Protein AF-A0A7D9EC10-F1 (afdb_monomer)

Structure (mmCIF, N/CA/C/O backbone):
data_AF-A0A7D9EC10-F1
#
_entry.id   AF-A0A7D9EC10-F1
#
loop_
_atom_site.group_PDB
_atom_site.id
_atom_site.type_symbol
_atom_site.label_atom_id
_atom_site.label_alt_id
_atom_site.label_comp_id
_atom_site.label_asym_id
_atom_site.label_entity_id
_atom_site.label_seq_id
_atom_site.pdbx_PDB_ins_code
_atom_site.Cartn_x
_atom_site.Cartn_y
_atom_site.Cartn_z
_atom_site.occupancy
_atom_site.B_iso_or_equiv
_atom_site.auth_seq_id
_atom_site.auth_comp_id
_atom_site.auth_asym_id
_atom_site.auth_atom_id
_atom_site.pdbx_PDB_model_num
ATOM 1 N N . MET A 1 1 ? -7.530 33.912 -16.020 1.00 33.84 1 MET A N 1
ATOM 2 C CA . MET A 1 1 ? -8.571 32.900 -15.739 1.00 33.84 1 MET A CA 1
ATOM 3 C C . MET A 1 1 ? -8.129 31.607 -16.414 1.00 33.84 1 MET A C 1
ATOM 5 O O . MET A 1 1 ? -8.292 31.477 -17.617 1.00 33.84 1 MET A O 1
ATOM 9 N N . PHE A 1 2 ? -7.434 30.719 -15.699 1.00 30.58 2 PHE A N 1
ATOM 10 C CA . PHE A 1 2 ? -6.969 29.455 -16.279 1.00 30.58 2 PHE A CA 1
ATOM 11 C C . PHE A 1 2 ? -8.081 28.419 -16.146 1.00 30.58 2 PHE A C 1
ATOM 13 O O . PHE A 1 2 ? -8.527 28.121 -15.039 1.00 30.58 2 PHE A O 1
ATOM 20 N N . ALA A 1 3 ? -8.560 27.911 -17.279 1.00 33.03 3 ALA A N 1
ATOM 21 C CA . ALA A 1 3 ? -9.494 26.800 -17.309 1.00 33.03 3 ALA A CA 1
ATOM 22 C C . ALA A 1 3 ? -8.835 25.584 -16.640 1.00 33.03 3 ALA A C 1
ATOM 24 O O . ALA A 1 3 ? -7.791 25.116 -17.100 1.00 33.03 3 ALA A O 1
ATOM 25 N N . LYS A 1 4 ? -9.441 25.065 -15.564 1.00 34.06 4 LYS A N 1
ATOM 26 C CA . LYS A 1 4 ? -9.141 23.718 -15.065 1.00 34.06 4 LYS A CA 1
ATOM 27 C C . LYS A 1 4 ? -9.478 22.748 -16.196 1.00 34.06 4 LYS A C 1
ATOM 29 O O . LYS A 1 4 ? -10.640 22.407 -16.398 1.00 34.06 4 LYS A O 1
ATOM 34 N N . ARG A 1 5 ? -8.474 22.330 -16.972 1.00 36.09 5 ARG A N 1
ATOM 35 C CA . ARG A 1 5 ? -8.606 21.120 -17.782 1.00 36.09 5 ARG A CA 1
ATOM 36 C C . ARG A 1 5 ? -8.861 19.990 -16.793 1.00 36.09 5 ARG A C 1
ATOM 38 O O . ARG A 1 5 ? -8.085 19.816 -15.859 1.00 36.09 5 ARG A O 1
ATOM 45 N N . ASN A 1 6 ? -9.948 19.253 -16.996 1.00 39.59 6 ASN A N 1
ATOM 46 C CA . ASN A 1 6 ? -10.184 17.950 -16.380 1.00 39.59 6 ASN A CA 1
ATOM 47 C C . ASN A 1 6 ? -9.118 16.965 -16.892 1.00 39.59 6 ASN A C 1
ATOM 49 O O . ASN A 1 6 ? -9.408 16.077 -17.689 1.00 39.59 6 ASN A O 1
ATOM 53 N N . SER A 1 7 ? -7.857 17.179 -16.522 1.00 45.06 7 SER A N 1
ATOM 54 C CA . SER A 1 7 ? -6.772 16.258 -16.812 1.00 45.06 7 SER A CA 1
ATOM 55 C C . SER A 1 7 ? -6.914 15.077 -15.867 1.00 45.06 7 SER A C 1
ATOM 57 O O . SER A 1 7 ? -6.836 15.237 -14.649 1.00 45.06 7 SER A O 1
ATOM 59 N N . ILE A 1 8 ? -7.136 13.902 -16.450 1.00 48.47 8 ILE A N 1
ATOM 60 C CA . ILE A 1 8 ? -6.929 12.608 -15.800 1.00 48.47 8 ILE A CA 1
ATOM 61 C C . ILE A 1 8 ? -5.569 12.684 -15.079 1.00 48.47 8 ILE A C 1
ATOM 63 O O . ILE A 1 8 ? -4.613 13.149 -15.706 1.00 48.47 8 ILE A O 1
ATOM 67 N N . PRO A 1 9 ? -5.472 12.338 -13.779 1.00 55.75 9 PRO A N 1
ATOM 68 C CA . PRO A 1 9 ? -4.219 12.461 -13.046 1.00 55.75 9 PRO A CA 1
ATOM 69 C C . PRO A 1 9 ? -3.167 11.585 -13.722 1.00 55.75 9 PRO A C 1
ATOM 71 O O . PRO A 1 9 ? -3.279 10.363 -13.723 1.00 55.75 9 PRO A O 1
ATOM 74 N N . ASN A 1 10 ? -2.185 12.239 -14.338 1.00 69.00 10 ASN A N 1
ATOM 75 C CA . ASN A 1 10 ? -1.015 11.593 -14.904 1.00 69.00 10 ASN A CA 1
ATOM 76 C C . ASN A 1 10 ? 0.010 11.406 -13.788 1.00 69.00 10 ASN A C 1
ATOM 78 O O . ASN A 1 10 ? 0.161 12.259 -12.913 1.00 69.00 10 ASN A O 1
ATOM 82 N N . MET A 1 11 ? 0.716 10.289 -13.835 1.00 78.56 11 MET A N 1
ATOM 83 C CA . MET A 1 11 ? 1.806 9.987 -12.922 1.00 78.56 11 MET A CA 1
ATOM 84 C C . MET A 1 11 ? 3.119 10.280 -13.627 1.00 78.56 11 MET A C 1
ATOM 86 O O . MET A 1 11 ? 3.297 9.902 -14.785 1.00 78.56 11 MET A O 1
ATOM 90 N N . PHE A 1 12 ? 4.039 10.914 -12.912 1.00 83.94 12 PHE A N 1
ATOM 91 C CA . PHE A 1 12 ? 5.312 11.338 -13.467 1.00 83.94 12 PHE A CA 1
ATOM 92 C C . PHE A 1 12 ? 6.474 10.769 -12.663 1.00 83.94 12 PHE A C 1
ATOM 94 O O . PHE A 1 12 ? 6.430 10.728 -11.435 1.00 83.94 12 PHE A O 1
ATOM 101 N N . MET A 1 13 ? 7.516 10.354 -13.374 1.00 85.38 13 MET A N 1
ATOM 102 C CA . MET A 1 13 ? 8.849 10.135 -12.826 1.00 85.38 13 MET A CA 1
ATOM 103 C C . MET A 1 13 ? 9.720 11.341 -13.165 1.00 85.38 13 MET A C 1
ATOM 105 O O . MET A 1 13 ? 9.606 11.895 -14.260 1.00 85.38 13 MET A O 1
ATOM 109 N N . LEU A 1 14 ? 10.585 11.727 -12.230 1.00 87.81 14 LEU A N 1
ATOM 110 C CA . LEU A 1 14 ? 11.554 12.802 -12.410 1.00 87.81 14 LEU A CA 1
ATOM 111 C C . LEU A 1 14 ? 12.952 12.211 -12.583 1.00 87.81 14 LEU A C 1
ATOM 113 O O . LEU A 1 14 ? 13.332 11.314 -11.829 1.00 87.81 14 LEU A O 1
ATOM 117 N N . ASP A 1 15 ? 13.719 12.721 -13.545 1.00 85.56 15 ASP A N 1
ATOM 118 C CA . ASP A 1 15 ? 15.163 12.484 -13.575 1.00 85.56 15 ASP A CA 1
ATOM 119 C C . ASP A 1 15 ? 15.912 13.419 -12.605 1.00 85.56 15 ASP A C 1
ATOM 121 O O . ASP A 1 15 ? 15.327 14.291 -11.957 1.00 85.56 15 ASP A O 1
ATOM 125 N N . SER A 1 16 ? 17.234 13.257 -12.507 1.00 85.75 16 SER A N 1
ATOM 126 C CA . SER A 1 16 ? 18.086 14.068 -11.624 1.00 85.75 16 SER A CA 1
ATOM 127 C C . SER A 1 16 ? 18.131 15.559 -11.980 1.00 85.75 16 SER A C 1
ATOM 129 O O . SER A 1 16 ? 18.598 16.361 -11.174 1.00 85.75 16 SER A O 1
ATOM 131 N N . THR A 1 17 ? 17.651 15.943 -13.165 1.00 90.62 17 THR A N 1
ATOM 132 C CA . THR A 1 17 ? 17.545 17.336 -13.619 1.00 90.62 17 THR A CA 1
ATOM 133 C C . THR A 1 17 ? 16.154 17.928 -13.381 1.00 90.62 17 THR A C 1
ATOM 135 O O . THR A 1 17 ? 15.951 19.121 -13.600 1.00 90.62 17 THR A O 1
ATOM 138 N N . GLY A 1 18 ? 15.201 17.112 -12.914 1.00 87.06 18 GLY A N 1
ATOM 139 C CA . GLY A 1 18 ? 13.800 17.487 -12.739 1.00 87.06 18 GLY A CA 1
ATOM 140 C C . GLY A 1 18 ? 12.965 17.358 -14.013 1.00 87.06 18 GLY A C 1
ATOM 141 O O . GLY A 1 18 ? 11.840 17.852 -14.050 1.00 87.06 18 GLY A O 1
ATOM 142 N N . LYS A 1 19 ? 13.479 16.709 -15.063 1.00 88.81 19 LYS A N 1
ATOM 143 C CA . LYS A 1 19 ? 12.695 16.440 -16.269 1.00 88.81 19 LYS A CA 1
ATOM 144 C C . LYS A 1 19 ? 11.636 15.385 -15.967 1.00 88.81 19 LYS A C 1
ATOM 146 O O . LYS A 1 19 ? 11.933 14.340 -15.394 1.00 88.81 19 LYS A O 1
ATOM 151 N N . GLU A 1 20 ? 10.413 15.648 -16.410 1.00 89.25 20 GLU A N 1
ATOM 152 C CA . GLU A 1 20 ? 9.263 14.767 -16.215 1.00 89.25 20 GLU A CA 1
ATOM 153 C C . GLU A 1 20 ? 9.120 13.742 -17.348 1.00 89.25 20 GLU A C 1
ATOM 155 O O . GLU A 1 20 ? 9.162 14.085 -18.533 1.00 89.25 20 GLU A O 1
ATOM 160 N N . GLN A 1 21 ? 8.866 12.486 -16.980 1.00 84.25 21 GLN A N 1
ATOM 161 C CA . GLN A 1 21 ? 8.322 11.457 -17.864 1.00 84.25 21 GLN A CA 1
ATOM 162 C C . GLN A 1 21 ? 6.969 10.998 -17.340 1.00 84.25 21 GLN A C 1
ATOM 164 O O . GLN A 1 21 ? 6.860 10.546 -16.202 1.00 84.25 21 GLN A O 1
ATOM 169 N N . ASN A 1 22 ? 5.946 11.059 -18.193 1.00 82.75 22 ASN A N 1
ATOM 170 C CA . ASN A 1 22 ? 4.649 10.470 -17.890 1.00 82.75 22 ASN A CA 1
ATOM 171 C C . ASN A 1 22 ? 4.764 8.940 -17.932 1.00 82.75 22 ASN A C 1
ATOM 173 O O . ASN A 1 22 ? 5.170 8.373 -18.943 1.00 82.75 22 ASN A O 1
ATOM 177 N N . LEU A 1 23 ? 4.396 8.281 -16.839 1.00 75.19 23 LEU A N 1
ATOM 178 C CA . LEU A 1 23 ? 4.425 6.827 -16.715 1.00 75.19 23 LEU A CA 1
ATOM 179 C C . LEU A 1 23 ? 3.119 6.152 -17.155 1.00 75.19 23 LEU A C 1
ATOM 181 O O . LEU A 1 23 ? 3.014 4.938 -17.024 1.00 75.19 23 LEU A O 1
ATOM 185 N N . ASN A 1 24 ? 2.149 6.921 -17.664 1.00 69.38 24 ASN A N 1
ATOM 186 C CA . ASN A 1 24 ? 0.820 6.486 -18.098 1.00 69.38 24 ASN A CA 1
ATOM 187 C C . ASN A 1 24 ? 0.056 5.703 -17.010 1.00 69.38 24 ASN A C 1
ATOM 189 O O . ASN A 1 24 ? 0.356 4.562 -16.676 1.00 69.38 24 ASN A O 1
ATOM 193 N N . GLY A 1 25 ? -1.002 6.289 -16.454 1.00 65.56 25 GLY A N 1
ATOM 194 C CA . GLY A 1 25 ? -1.804 5.614 -15.435 1.00 65.56 25 GLY A CA 1
ATOM 195 C C . GLY A 1 25 ? -2.814 6.542 -14.782 1.00 65.56 25 GLY A C 1
ATOM 196 O O . GLY A 1 25 ? -2.829 7.734 -15.058 1.00 65.56 25 GLY A O 1
ATOM 197 N N . VAL A 1 26 ? -3.662 5.980 -13.918 1.00 68.50 26 VAL A N 1
ATOM 198 C CA . VAL A 1 26 ? -4.664 6.726 -13.137 1.00 68.50 26 VAL A CA 1
ATOM 199 C C . VAL A 1 26 ? -4.487 6.372 -11.663 1.00 68.50 26 VAL A C 1
ATOM 201 O O . VAL A 1 26 ? -5.330 5.705 -11.061 1.00 68.50 26 VAL A O 1
ATOM 204 N N . LEU A 1 27 ? -3.336 6.742 -11.103 1.00 71.12 27 LEU A N 1
ATOM 205 C CA . LEU A 1 27 ? -3.010 6.536 -9.693 1.00 71.12 27 LEU A CA 1
ATOM 206 C C . LEU A 1 27 ? -3.183 7.862 -8.946 1.00 71.12 27 LEU A C 1
ATOM 208 O O . LEU A 1 27 ? -2.687 8.895 -9.380 1.00 71.12 27 LEU A O 1
ATOM 212 N N . ASN A 1 28 ? -3.924 7.825 -7.841 1.00 81.38 28 ASN A N 1
ATOM 213 C CA . ASN A 1 28 ? -4.203 8.986 -6.995 1.00 81.38 28 ASN A CA 1
ATOM 214 C C . ASN A 1 28 ? -3.202 9.112 -5.842 1.00 81.38 28 ASN A C 1
ATOM 216 O O . ASN A 1 28 ? -2.969 10.208 -5.346 1.00 81.38 28 ASN A O 1
ATOM 220 N N . ILE A 1 29 ? -2.665 7.981 -5.384 1.00 85.75 29 ILE A N 1
ATOM 221 C CA . ILE A 1 29 ? -1.722 7.891 -4.269 1.00 85.75 29 ILE A CA 1
ATOM 222 C C . ILE A 1 29 ? -0.596 6.972 -4.718 1.00 85.75 29 ILE A C 1
ATOM 224 O O . ILE A 1 29 ? -0.868 5.920 -5.299 1.00 85.75 29 ILE A O 1
ATOM 228 N N . LEU A 1 30 ? 0.642 7.372 -4.449 1.00 90.62 30 LEU A N 1
ATOM 229 C CA . LEU A 1 30 ? 1.861 6.661 -4.820 1.00 90.62 30 LEU A CA 1
ATOM 230 C C . LEU A 1 30 ? 2.818 6.624 -3.628 1.00 90.62 30 LEU A C 1
ATOM 232 O O . LEU A 1 30 ? 2.858 7.562 -2.835 1.0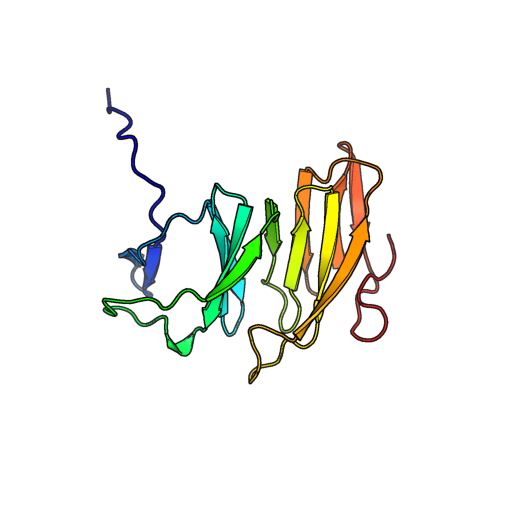0 90.62 30 LEU A O 1
ATOM 236 N N . SER A 1 31 ? 3.610 5.563 -3.529 1.00 92.19 31 SER A N 1
ATOM 237 C CA . SER A 1 31 ? 4.749 5.472 -2.617 1.00 92.19 31 SER A CA 1
ATOM 238 C C . SER A 1 31 ? 5.876 4.731 -3.314 1.00 92.19 31 SER A C 1
ATOM 240 O O . SER A 1 31 ? 5.652 3.736 -4.010 1.00 92.19 31 SER A O 1
ATOM 242 N N . VAL A 1 32 ? 7.084 5.252 -3.146 1.00 90.00 32 VAL A N 1
ATOM 243 C CA . VAL A 1 32 ? 8.302 4.696 -3.726 1.00 90.00 32 VAL A CA 1
ATOM 244 C C . VAL A 1 32 ? 8.998 3.882 -2.645 1.00 90.00 32 VAL A C 1
ATOM 246 O O . VAL A 1 32 ? 9.319 4.407 -1.580 1.00 90.00 32 VAL A O 1
ATOM 249 N N . ALA A 1 33 ? 9.215 2.605 -2.933 1.00 88.69 33 ALA A N 1
ATOM 250 C CA . ALA A 1 33 ? 9.999 1.683 -2.128 1.00 88.69 33 ALA A CA 1
ATOM 251 C C . ALA A 1 33 ? 11.382 1.486 -2.775 1.00 88.69 33 ALA A C 1
ATOM 253 O O . ALA A 1 33 ? 11.538 1.760 -3.968 1.00 88.69 33 ALA A O 1
ATOM 254 N N . PRO A 1 34 ? 12.376 0.942 -2.048 1.00 88.19 34 PRO A N 1
ATOM 255 C CA . PRO A 1 34 ? 13.708 0.699 -2.601 1.00 88.19 34 PRO A CA 1
ATOM 256 C C . PRO A 1 34 ? 13.758 -0.122 -3.896 1.00 88.19 34 PRO A C 1
ATOM 258 O O . PRO A 1 34 ? 14.701 0.061 -4.646 1.00 88.19 34 PRO A O 1
ATOM 261 N N . HIS A 1 35 ? 12.776 -0.997 -4.160 1.00 89.75 35 HIS A N 1
ATOM 262 C CA . HIS A 1 35 ? 12.770 -1.911 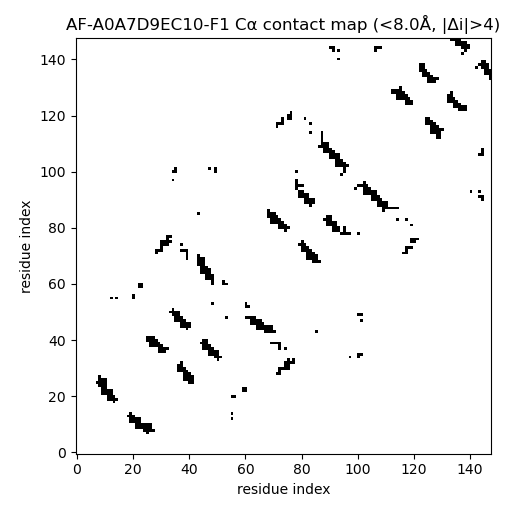-5.318 1.00 89.75 35 HIS A CA 1
ATOM 263 C C . HIS A 1 35 ? 11.456 -1.912 -6.111 1.00 89.75 35 HIS A C 1
ATOM 265 O O . HIS A 1 35 ? 11.286 -2.700 -7.038 1.00 89.75 35 HIS A O 1
ATOM 271 N N . ALA A 1 36 ? 10.499 -1.055 -5.756 1.00 92.00 36 ALA A N 1
ATOM 272 C CA . ALA A 1 36 ? 9.205 -0.998 -6.426 1.00 92.00 36 ALA A CA 1
ATOM 273 C C . ALA A 1 36 ? 8.508 0.340 -6.190 1.00 92.00 36 ALA A C 1
ATOM 275 O O . ALA A 1 36 ? 8.752 1.020 -5.197 1.00 92.00 36 ALA A O 1
ATOM 276 N N . VAL A 1 37 ? 7.570 0.683 -7.063 1.00 91.69 37 VAL A N 1
ATOM 277 C CA . VAL A 1 37 ? 6.614 1.766 -6.841 1.00 91.69 37 VAL A CA 1
ATOM 278 C C . VAL A 1 37 ? 5.232 1.161 -6.678 1.00 91.69 37 VAL A C 1
ATOM 280 O O . VAL A 1 37 ? 4.784 0.351 -7.487 1.00 91.69 37 VAL A O 1
ATOM 283 N N . TRP A 1 38 ? 4.553 1.574 -5.615 1.00 93.81 38 TRP A N 1
ATOM 284 C CA . TRP A 1 38 ? 3.205 1.145 -5.276 1.00 93.81 38 TRP A CA 1
ATOM 285 C C . TRP A 1 38 ? 2.230 2.290 -5.484 1.00 93.81 38 TRP A C 1
ATOM 287 O O . TRP A 1 38 ? 2.549 3.445 -5.204 1.00 93.81 38 TRP A O 1
ATOM 297 N N . GLY A 1 39 ? 1.021 1.975 -5.940 1.00 92.56 39 GLY A N 1
ATOM 298 C CA . GLY A 1 39 ? 0.014 2.993 -6.184 1.00 92.56 39 GLY A CA 1
ATOM 299 C C . GLY A 1 39 ? -1.418 2.514 -6.027 1.00 92.56 39 GLY A C 1
ATOM 300 O O .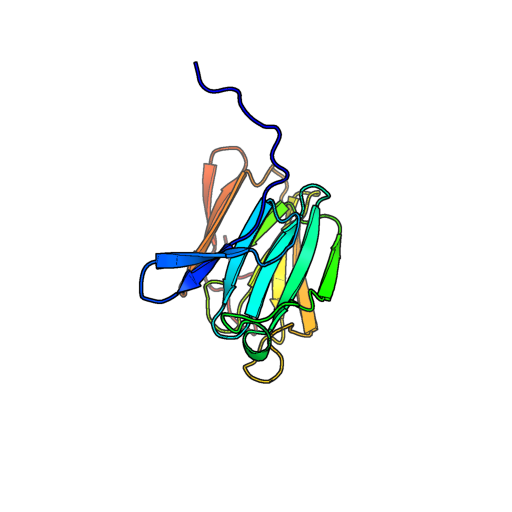 GLY A 1 39 ? -1.749 1.361 -6.297 1.00 92.56 39 GLY A O 1
ATOM 301 N N . ILE 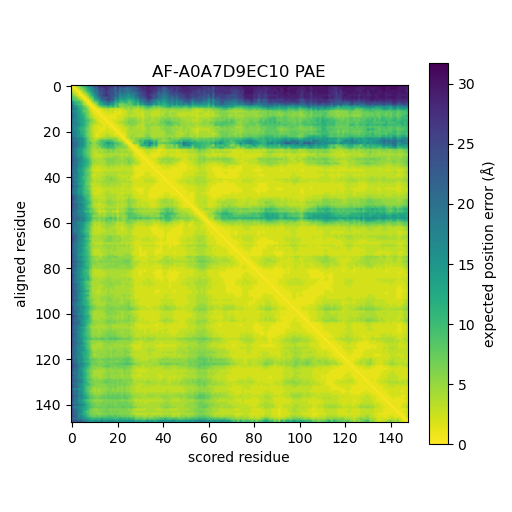A 1 40 ? -2.292 3.438 -5.635 1.00 92.88 40 ILE A N 1
ATOM 302 C CA . ILE A 1 40 ? -3.739 3.233 -5.560 1.00 92.88 40 ILE A CA 1
ATOM 303 C C . ILE A 1 40 ? -4.432 4.104 -6.605 1.00 92.88 40 ILE A C 1
ATOM 305 O O . ILE A 1 40 ? -4.209 5.311 -6.680 1.00 92.88 40 ILE A O 1
ATOM 309 N N . THR A 1 41 ? -5.316 3.496 -7.392 1.00 91.19 41 THR A N 1
ATOM 310 C CA . THR A 1 41 ? -6.183 4.214 -8.342 1.00 91.19 41 THR A CA 1
ATOM 311 C C . THR A 1 41 ? -7.364 4.893 -7.648 1.00 91.19 41 THR A C 1
ATOM 313 O O . THR A 1 41 ? -7.765 4.501 -6.554 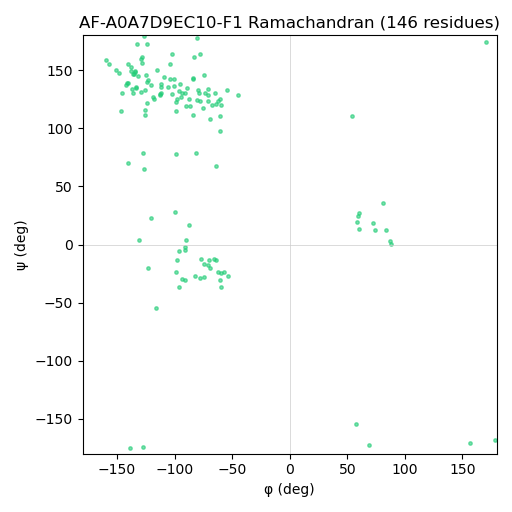1.00 91.19 41 THR A O 1
ATOM 316 N N . SER A 1 42 ? -8.022 5.832 -8.333 1.00 88.75 42 SER A N 1
ATOM 317 C CA . SER A 1 42 ? -9.299 6.422 -7.884 1.00 88.75 42 SER A CA 1
ATOM 318 C C . SER A 1 42 ? -10.417 5.398 -7.647 1.00 88.75 42 SER A C 1
ATOM 320 O O . SER A 1 42 ? -11.330 5.642 -6.867 1.00 88.75 42 SER A O 1
ATOM 322 N N . SER A 1 43 ? -10.324 4.230 -8.286 1.00 91.44 43 SER A N 1
ATOM 323 C CA . SER A 1 43 ? -11.221 3.085 -8.092 1.00 91.44 43 SER A CA 1
ATOM 324 C C . SER A 1 43 ? -10.795 2.136 -6.957 1.00 91.44 43 SER A C 1
ATOM 326 O O . SER A 1 43 ? -11.239 0.989 -6.919 1.00 91.44 43 SER A O 1
ATOM 328 N N . PHE A 1 44 ? -9.905 2.580 -6.062 1.00 94.25 44 PHE A N 1
ATOM 329 C CA . PHE A 1 44 ? -9.382 1.821 -4.916 1.00 94.25 44 PHE A CA 1
ATOM 330 C C . PHE A 1 44 ? -8.641 0.528 -5.287 1.00 94.25 44 PHE A C 1
ATOM 332 O O . PHE A 1 44 ? -8.613 -0.436 -4.520 1.00 94.25 44 PHE A O 1
ATOM 339 N N . ARG A 1 45 ? -8.051 0.470 -6.483 1.00 94.50 45 ARG A N 1
ATOM 340 C CA . ARG A 1 45 ? -7.242 -0.676 -6.935 1.00 94.50 45 ARG A CA 1
ATOM 341 C C . ARG A 1 45 ? -5.772 -0.435 -6.628 1.00 94.50 45 ARG A C 1
ATOM 343 O O . ARG A 1 45 ? -5.275 0.625 -7.000 1.00 94.50 45 ARG A O 1
ATOM 350 N N . LEU A 1 46 ? -5.121 -1.412 -6.001 1.00 95.00 46 LEU A N 1
ATOM 351 C CA . LEU A 1 46 ? -3.698 -1.388 -5.669 1.00 95.00 46 LEU A CA 1
ATOM 352 C C . LEU A 1 46 ? -2.890 -2.016 -6.804 1.00 95.00 46 LEU A C 1
ATOM 354 O O . LEU A 1 46 ? -3.204 -3.125 -7.247 1.00 95.00 46 LEU A O 1
ATOM 358 N N . TYR A 1 47 ? -1.854 -1.310 -7.236 1.00 93.94 47 TYR A N 1
ATOM 359 C CA . TYR A 1 47 ? -0.899 -1.752 -8.238 1.00 93.94 47 TYR A CA 1
ATOM 360 C C . TYR A 1 47 ? 0.532 -1.597 -7.727 1.00 93.94 47 TYR A C 1
ATOM 362 O O . TYR A 1 47 ? 0.804 -0.762 -6.862 1.00 93.94 47 TYR A O 1
ATOM 370 N N . VAL A 1 48 ? 1.431 -2.388 -8.300 1.00 93.31 48 VAL A N 1
ATOM 371 C CA . VAL A 1 48 ? 2.873 -2.334 -8.073 1.00 93.31 48 VAL A CA 1
ATOM 372 C C . VAL A 1 48 ? 3.604 -2.419 -9.407 1.00 93.31 48 VAL A C 1
ATOM 374 O O . VAL A 1 48 ? 3.139 -3.088 -10.330 1.00 93.31 48 VAL A O 1
ATOM 377 N N . VAL A 1 49 ? 4.741 -1.748 -9.508 1.00 91.25 49 VAL A N 1
ATOM 378 C CA . VAL A 1 49 ? 5.717 -1.957 -10.574 1.00 91.25 49 VAL A CA 1
ATOM 379 C C . VAL A 1 49 ? 7.104 -2.053 -9.959 1.00 91.25 49 VAL A C 1
ATOM 381 O O . VAL A 1 49 ? 7.446 -1.274 -9.070 1.00 91.25 49 VAL A O 1
ATOM 384 N N . GLU A 1 50 ? 7.889 -3.026 -10.398 1.00 90.75 50 GLU A N 1
ATOM 385 C CA . GLU A 1 50 ? 9.257 -3.207 -9.920 1.00 90.75 50 GLU A CA 1
ATOM 386 C C . GLU A 1 50 ? 10.174 -2.140 -10.517 1.00 90.75 50 GLU A C 1
ATOM 388 O O . GLU A 1 50 ? 9.984 -1.689 -11.650 1.00 90.75 50 GLU A O 1
ATOM 393 N N . GLN A 1 51 ? 11.167 -1.713 -9.741 1.00 87.88 51 GLN A N 1
ATOM 394 C CA . GLN A 1 51 ? 12.050 -0.612 -10.117 1.00 87.88 51 GLN A CA 1
ATOM 395 C C . GLN A 1 51 ? 12.823 -0.894 -11.410 1.00 87.88 51 GLN A C 1
ATOM 397 O O . GLN A 1 51 ? 13.101 0.036 -12.161 1.00 87.88 51 GLN A O 1
ATOM 402 N N . GLU A 1 52 ? 13.133 -2.157 -11.707 1.00 87.25 52 GLU A N 1
ATOM 403 C CA . GLU A 1 52 ? 13.834 -2.544 -12.937 1.00 87.25 52 GLU A CA 1
ATOM 404 C C . GLU A 1 52 ? 13.085 -2.148 -14.221 1.00 87.25 52 GLU A C 1
ATOM 406 O O . GLU A 1 52 ? 13.712 -1.910 -15.251 1.00 87.25 52 GLU A O 1
ATOM 411 N N . TYR A 1 53 ? 11.759 -1.989 -14.152 1.00 86.81 53 TYR A N 1
ATOM 412 C CA . TYR A 1 53 ? 10.941 -1.527 -15.274 1.00 86.81 53 TYR A CA 1
ATOM 413 C C . TYR A 1 53 ? 10.762 -0.000 -15.315 1.00 86.81 53 TYR A C 1
ATOM 415 O O . TYR A 1 53 ? 10.122 0.527 -16.227 1.00 86.81 53 TYR A O 1
ATOM 423 N N . LEU A 1 54 ? 11.312 0.728 -14.339 1.00 83.88 54 LEU A N 1
ATOM 424 C CA . LEU A 1 54 ? 11.239 2.184 -14.237 1.00 83.88 54 LEU A CA 1
ATOM 425 C C . LEU A 1 54 ? 12.527 2.818 -14.765 1.00 83.88 54 LEU A C 1
ATOM 427 O O . LEU A 1 54 ? 13.389 3.260 -14.009 1.00 83.88 54 LEU A O 1
ATOM 431 N N . ALA A 1 55 ? 12.646 2.877 -16.091 1.00 81.69 55 ALA A N 1
ATOM 432 C CA . ALA A 1 55 ? 13.747 3.547 -16.775 1.00 81.69 55 ALA A CA 1
ATOM 433 C C . ALA A 1 55 ? 13.266 4.797 -17.522 1.00 81.69 55 ALA A C 1
ATOM 435 O O . ALA A 1 55 ? 12.215 4.787 -18.178 1.00 81.69 55 ALA A O 1
ATOM 436 N N . PHE A 1 56 ? 14.054 5.876 -17.444 1.00 83.12 56 PHE A N 1
ATOM 437 C CA . PHE A 1 56 ? 13.738 7.095 -18.181 1.00 83.12 56 PHE A CA 1
ATOM 438 C C . PHE A 1 56 ? 13.831 6.832 -19.695 1.00 83.12 56 PHE A C 1
ATOM 440 O O . PHE A 1 56 ? 14.817 6.270 -20.166 1.00 83.12 56 PHE A O 1
ATOM 447 N N . GLY A 1 57 ? 12.813 7.223 -20.459 1.00 79.62 57 GLY A N 1
ATOM 448 C CA . GLY A 1 57 ? 12.672 6.925 -21.887 1.00 79.62 57 GLY A CA 1
ATOM 449 C C . GLY A 1 57 ? 11.971 5.602 -22.213 1.00 79.62 57 GLY A C 1
ATOM 450 O O . GLY A 1 57 ? 11.825 5.299 -23.391 1.00 79.62 57 GLY A O 1
ATOM 451 N N . SER A 1 58 ? 11.525 4.823 -21.218 1.00 80.00 58 SER A N 1
ATOM 452 C CA . SER A 1 58 ? 10.679 3.650 -21.481 1.00 80.00 58 SER A CA 1
ATOM 453 C C . SER A 1 58 ? 9.270 4.062 -21.920 1.00 80.00 58 SER A C 1
ATOM 455 O O . SER A 1 58 ? 8.589 4.814 -21.218 1.00 80.00 58 SER A O 1
ATOM 457 N N . ASP A 1 59 ? 8.801 3.512 -23.039 1.00 73.88 59 ASP A N 1
ATOM 458 C CA . ASP A 1 59 ? 7.450 3.755 -23.564 1.00 73.88 59 ASP A CA 1
ATOM 459 C C . ASP A 1 59 ? 6.362 2.969 -22.808 1.00 73.88 59 ASP A C 1
ATOM 461 O O . ASP A 1 59 ? 5.165 3.226 -22.970 1.00 73.88 59 ASP A O 1
ATOM 465 N N . HIS A 1 60 ? 6.756 1.999 -21.975 1.00 78.88 60 HIS A N 1
ATOM 466 C CA . HIS A 1 60 ? 5.835 1.123 -21.260 1.00 78.88 60 HIS A CA 1
ATOM 467 C C . HIS A 1 60 ? 6.284 0.845 -19.822 1.00 78.88 60 HIS A C 1
ATOM 469 O O . HIS A 1 60 ? 7.459 0.596 -19.556 1.00 78.88 60 HIS A O 1
ATOM 475 N N . VAL A 1 61 ? 5.314 0.846 -18.903 1.00 84.19 61 VAL A N 1
ATOM 476 C CA . VAL A 1 61 ? 5.498 0.542 -17.479 1.00 84.19 61 VAL A CA 1
ATOM 477 C C . VAL A 1 61 ? 4.515 -0.577 -17.101 1.00 84.19 61 VAL A C 1
ATOM 479 O O . VAL A 1 61 ? 3.301 -0.340 -17.106 1.00 84.19 61 VAL A O 1
ATOM 482 N N . PRO A 1 62 ? 4.995 -1.797 -16.800 1.00 87.88 62 PRO A N 1
ATOM 483 C CA . PRO A 1 62 ? 4.149 -2.969 -16.597 1.00 87.88 62 PRO A CA 1
ATOM 484 C C . PRO A 1 62 ? 3.559 -3.003 -15.178 1.00 87.88 62 PRO A C 1
ATOM 486 O O . PRO A 1 62 ? 4.013 -3.730 -14.298 1.00 87.88 62 PRO A O 1
ATOM 489 N N . TRP A 1 63 ? 2.516 -2.208 -14.941 1.00 88.88 63 TRP A N 1
ATOM 490 C CA . TRP A 1 63 ? 1.799 -2.207 -13.664 1.00 88.88 63 TRP A CA 1
ATOM 491 C C . TRP A 1 63 ? 1.103 -3.544 -13.391 1.00 88.88 63 TRP A C 1
ATOM 493 O O . TRP A 1 63 ? 0.180 -3.944 -14.102 1.00 88.88 63 TRP A O 1
ATOM 503 N N . THR A 1 64 ? 1.467 -4.186 -12.284 1.00 92.12 64 THR A N 1
ATOM 504 C CA . THR A 1 64 ? 0.846 -5.423 -11.803 1.00 92.12 64 THR A CA 1
ATOM 505 C C . THR A 1 64 ? -0.246 -5.108 -10.791 1.00 92.12 64 THR A C 1
ATOM 507 O O . THR A 1 64 ? -0.023 -4.403 -9.808 1.00 92.12 64 THR A O 1
ATOM 510 N N . LYS A 1 65 ? -1.456 -5.630 -11.013 1.00 93.75 65 LYS A N 1
ATOM 511 C CA . LYS A 1 65 ? -2.579 -5.452 -10.085 1.00 93.75 65 LYS A CA 1
ATOM 512 C C . LYS A 1 65 ? -2.436 -6.393 -8.888 1.00 93.75 65 LYS A C 1
ATOM 514 O O . LYS A 1 65 ? -2.439 -7.604 -9.066 1.00 93.75 65 LYS A O 1
ATOM 519 N N . VAL A 1 66 ? -2.432 -5.837 -7.679 1.00 95.81 66 VAL A N 1
ATOM 520 C CA . VAL A 1 66 ? -2.339 -6.602 -6.421 1.00 95.81 66 VAL A CA 1
ATOM 521 C C . VAL A 1 66 ? -3.716 -6.850 -5.805 1.00 95.81 66 VAL A C 1
ATOM 523 O O . VAL A 1 66 ? -3.973 -7.918 -5.261 1.00 95.81 66 VAL A O 1
ATOM 526 N N . GLY A 1 67 ? -4.645 -5.892 -5.906 1.00 96.00 67 GLY A N 1
ATOM 527 C CA . GLY A 1 67 ? -5.982 -6.080 -5.340 1.00 96.00 67 GLY A CA 1
ATOM 528 C C . GLY A 1 67 ? -6.926 -4.888 -5.484 1.00 96.00 67 GLY A C 1
ATOM 529 O O . GLY A 1 67 ? -6.664 -3.947 -6.234 1.00 96.00 67 GLY A O 1
ATOM 530 N N . ASN A 1 68 ? -8.053 -4.939 -4.766 1.00 97.00 68 ASN A N 1
ATOM 531 C CA . ASN A 1 68 ? -9.074 -3.886 -4.722 1.00 97.00 68 ASN A CA 1
ATOM 532 C C . ASN A 1 68 ? -9.418 -3.502 -3.271 1.00 97.00 68 ASN A C 1
ATOM 534 O O . ASN A 1 68 ? -9.199 -4.292 -2.356 1.00 97.00 68 ASN A O 1
ATOM 538 N N . GLY A 1 69 ? -10.022 -2.326 -3.088 1.00 96.75 69 GLY A N 1
ATOM 539 C CA . GLY A 1 69 ? -10.497 -1.839 -1.793 1.00 96.75 69 GLY A CA 1
ATOM 540 C C . GLY A 1 69 ? -9.405 -1.215 -0.926 1.00 96.75 69 GLY A C 1
ATOM 541 O O . GLY A 1 69 ? -9.447 -1.381 0.286 1.00 96.75 69 GLY A O 1
ATOM 542 N N . TYR A 1 70 ? -8.433 -0.515 -1.516 1.00 96.62 70 TYR A N 1
ATOM 543 C CA . TYR A 1 70 ? -7.347 0.172 -0.802 1.00 96.62 70 TYR A CA 1
ATOM 544 C C . TYR A 1 70 ? -7.495 1.688 -0.922 1.00 96.62 70 TYR A C 1
ATOM 546 O O . TYR A 1 70 ? -7.758 2.177 -2.018 1.00 96.62 70 TYR A O 1
ATOM 554 N N . LYS A 1 71 ? -7.309 2.426 0.179 1.00 94.62 71 LYS A N 1
ATOM 555 C CA . LYS A 1 71 ? -7.444 3.895 0.222 1.00 94.62 71 LYS A CA 1
ATOM 556 C C . LYS A 1 71 ? -6.206 4.652 0.715 1.00 94.62 71 LYS A C 1
ATOM 558 O O . LYS A 1 71 ? -6.085 5.823 0.392 1.00 94.62 71 LYS A O 1
ATOM 563 N N . PHE A 1 72 ? -5.292 4.003 1.438 1.00 95.12 72 PHE A N 1
ATOM 564 C CA . PHE A 1 72 ? -3.979 4.563 1.788 1.00 95.12 72 PHE A CA 1
ATOM 565 C C . PHE A 1 72 ? -2.896 3.507 1.643 1.00 95.12 72 PHE A C 1
ATOM 567 O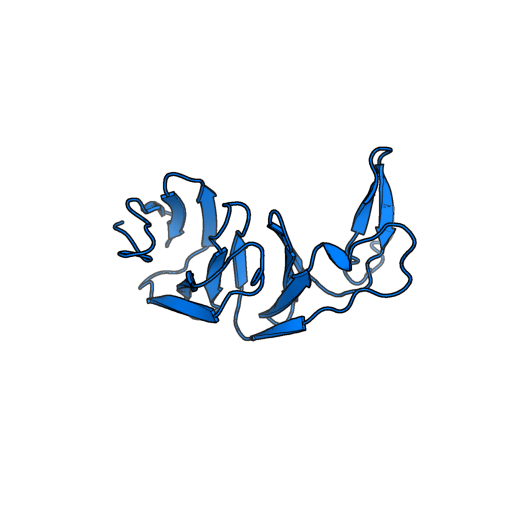 O . PHE A 1 72 ? -3.174 2.312 1.785 1.00 95.12 72 PHE A O 1
ATOM 574 N N . LEU A 1 73 ? -1.674 3.960 1.377 1.00 95.31 73 LEU A N 1
ATOM 575 C CA . LEU A 1 73 ? -0.493 3.117 1.302 1.00 95.31 73 LEU A CA 1
ATOM 576 C C . LEU A 1 73 ? 0.750 3.893 1.761 1.00 95.31 73 LEU A C 1
ATOM 578 O O . LEU A 1 73 ? 0.842 5.094 1.518 1.00 95.31 73 LEU A O 1
ATOM 582 N N . ASP A 1 74 ? 1.701 3.194 2.369 1.00 94.62 74 ASP A N 1
ATOM 583 C CA . ASP A 1 74 ? 3.047 3.683 2.669 1.00 94.62 74 ASP A CA 1
ATOM 584 C C . ASP A 1 74 ? 4.033 2.511 2.562 1.00 94.62 74 ASP A C 1
ATOM 586 O O . ASP A 1 74 ? 3.938 1.534 3.303 1.00 94.62 74 ASP A O 1
ATOM 590 N N . PHE A 1 75 ? 4.948 2.581 1.599 1.00 94.25 75 PHE A N 1
ATOM 591 C CA . PHE A 1 75 ? 5.985 1.576 1.344 1.00 94.25 75 PHE A CA 1
ATOM 592 C C . PHE A 1 75 ? 7.393 2.182 1.469 1.00 94.25 75 PHE A C 1
ATOM 594 O O . PHE A 1 75 ? 8.358 1.661 0.914 1.00 94.25 75 PHE A O 1
ATOM 601 N N . SER A 1 76 ? 7.521 3.294 2.202 1.00 88.94 76 SER A N 1
ATOM 602 C CA . SER A 1 76 ? 8.799 3.993 2.388 1.00 88.94 76 SER A CA 1
ATOM 603 C C . SER A 1 76 ? 9.789 3.240 3.288 1.00 88.94 76 SER A C 1
ATOM 605 O O . SER A 1 76 ? 10.991 3.507 3.254 1.00 88.94 76 SER A O 1
ATOM 607 N N . VAL A 1 77 ? 9.310 2.277 4.082 1.00 89.94 77 VAL A N 1
ATOM 608 C CA . VAL A 1 77 ? 10.141 1.473 4.985 1.00 89.94 77 VAL A CA 1
ATOM 609 C C . VAL A 1 77 ? 10.692 0.247 4.244 1.00 89.94 77 VAL A C 1
ATOM 611 O O . VAL A 1 77 ? 9.912 -0.551 3.724 1.00 89.94 77 VAL A O 1
ATOM 614 N N . PRO A 1 78 ? 12.019 0.017 4.224 1.00 87.88 78 PRO A N 1
ATOM 615 C CA . PRO A 1 78 ? 12.593 -1.156 3.573 1.00 87.88 78 PRO A CA 1
ATOM 616 C C . PRO A 1 78 ? 11.979 -2.468 4.077 1.00 87.88 78 PRO A C 1
ATOM 618 O O . PRO A 1 78 ? 11.870 -2.691 5.284 1.00 87.88 78 PRO A O 1
ATOM 621 N N . ARG A 1 79 ? 11.610 -3.352 3.139 1.00 89.69 79 ARG A N 1
ATOM 622 C CA . ARG A 1 79 ? 10.995 -4.671 3.397 1.00 89.69 79 ARG A CA 1
ATOM 623 C C . ARG A 1 79 ? 9.660 -4.638 4.154 1.00 89.69 79 ARG A C 1
ATOM 625 O O . ARG A 1 79 ? 9.200 -5.677 4.619 1.00 89.69 79 ARG A O 1
ATOM 632 N N . LYS A 1 80 ? 9.016 -3.475 4.280 1.00 91.44 80 LYS A N 1
ATOM 633 C CA . LYS A 1 80 ? 7.688 -3.343 4.886 1.00 91.44 80 LYS A CA 1
ATOM 634 C C . LYS A 1 80 ? 6.790 -2.502 3.990 1.00 91.44 80 LYS A C 1
ATOM 636 O O . LYS A 1 80 ? 7.223 -1.567 3.329 1.00 91.44 80 LYS A O 1
ATOM 641 N N . GLY A 1 81 ? 5.517 -2.862 3.966 1.00 94.75 81 GLY A N 1
ATOM 642 C CA . GLY A 1 81 ? 4.495 -2.140 3.227 1.00 94.75 81 GLY A CA 1
ATOM 643 C C . GLY A 1 81 ? 3.261 -2.017 4.083 1.00 94.75 81 GLY A C 1
ATOM 644 O O . GLY A 1 81 ? 2.835 -3.000 4.683 1.00 94.75 81 GLY A O 1
ATOM 645 N N . PHE A 1 82 ? 2.685 -0.833 4.147 1.00 96.31 82 PHE A N 1
ATOM 646 C CA . PHE A 1 82 ? 1.526 -0.555 4.974 1.00 96.31 82 PHE A CA 1
ATOM 647 C C . PHE A 1 82 ? 0.394 -0.075 4.094 1.00 96.31 82 PHE A C 1
ATOM 649 O O . PHE A 1 82 ? 0.600 0.724 3.184 1.00 96.31 82 PHE A O 1
ATOM 656 N N . VAL A 1 83 ? -0.814 -0.557 4.357 1.00 96.88 83 VAL A N 1
ATOM 657 C CA . VAL A 1 83 ? -2.006 -0.117 3.635 1.00 96.88 83 VAL A CA 1
ATOM 658 C C . VAL A 1 83 ? -3.190 0.020 4.567 1.00 96.88 83 VAL A C 1
ATOM 660 O O . VAL A 1 83 ? -3.297 -0.658 5.589 1.00 96.88 83 VAL A O 1
ATOM 663 N N . VAL A 1 84 ? -4.127 0.864 4.155 1.00 97.38 84 VAL A N 1
ATOM 664 C CA . VAL A 1 84 ? -5.457 0.936 4.748 1.00 97.38 84 VAL A CA 1
ATOM 665 C C . VAL A 1 84 ? -6.477 0.595 3.679 1.00 97.38 84 VAL A C 1
ATOM 667 O O . VAL A 1 84 ? -6.494 1.194 2.598 1.00 97.38 84 VAL A O 1
ATOM 670 N N . LYS A 1 85 ? -7.343 -0.367 3.986 1.00 97.75 85 LYS A N 1
ATOM 671 C CA . LYS A 1 85 ? -8.460 -0.758 3.131 1.00 97.75 85 LYS A CA 1
ATOM 672 C C . LYS A 1 85 ? -9.674 0.151 3.333 1.00 97.75 85 LYS A C 1
ATOM 674 O O . LYS A 1 85 ? -9.801 0.840 4.341 1.00 97.75 85 LYS A O 1
ATOM 679 N N . THR A 1 86 ? -10.593 0.151 2.373 1.00 97.06 86 THR A N 1
ATOM 680 C CA . THR A 1 86 ? -11.828 0.960 2.404 1.00 97.06 86 THR A CA 1
ATOM 681 C C . THR A 1 86 ? -12.804 0.552 3.509 1.00 97.06 86 THR A C 1
ATOM 683 O O . THR A 1 86 ? -13.745 1.282 3.781 1.00 97.06 86 THR A O 1
ATOM 686 N N . ASN A 1 87 ? -12.592 -0.603 4.138 1.00 97.12 87 ASN A N 1
ATOM 687 C CA . ASN A 1 87 ? -13.332 -1.097 5.300 1.00 97.12 87 ASN A CA 1
ATOM 688 C C . ASN A 1 87 ? -12.572 -0.852 6.622 1.00 97.12 87 ASN A C 1
ATOM 690 O O . ASN A 1 87 ? -12.682 -1.650 7.547 1.00 97.12 87 ASN A O 1
ATOM 694 N N . GLU A 1 88 ? -11.732 0.186 6.677 1.00 97.19 88 GLU A N 1
ATOM 695 C CA . GLU A 1 88 ? -10.965 0.584 7.871 1.00 97.19 88 GLU A CA 1
ATOM 696 C C . GLU A 1 88 ? -10.016 -0.495 8.417 1.00 97.19 88 GLU A C 1
ATOM 698 O O . GLU A 1 88 ? -9.642 -0.499 9.588 1.00 97.19 88 GLU A O 1
ATOM 703 N N . THR A 1 89 ? -9.589 -1.422 7.559 1.00 97.44 89 THR A N 1
ATOM 704 C CA . THR A 1 89 ? -8.600 -2.440 7.925 1.00 97.44 89 THR A CA 1
ATOM 705 C C . THR A 1 89 ? -7.193 -1.931 7.638 1.00 97.44 89 THR A C 1
ATOM 707 O O . THR A 1 89 ? -6.858 -1.659 6.483 1.00 97.44 89 THR A O 1
ATOM 710 N N . PHE A 1 90 ? -6.366 -1.836 8.676 1.00 96.31 90 PHE A N 1
ATOM 711 C CA . PHE A 1 90 ? -4.925 -1.641 8.552 1.00 96.31 90 PHE A CA 1
ATOM 712 C C . PHE A 1 90 ? -4.268 -2.981 8.230 1.00 96.31 90 PHE A C 1
ATOM 714 O O . PHE A 1 90 ? -4.569 -3.979 8.884 1.00 96.31 90 PHE A O 1
ATOM 721 N N . CYS A 1 91 ? -3.381 -3.017 7.240 1.00 97.25 91 CYS A N 1
ATOM 722 C CA . CYS A 1 91 ? -2.627 -4.217 6.909 1.00 97.25 91 CYS A CA 1
ATOM 723 C C . CYS A 1 91 ? -1.144 -3.919 6.693 1.00 97.25 91 CYS A C 1
ATOM 725 O O . CYS A 1 91 ? -0.781 -2.866 6.166 1.00 97.25 91 CYS A O 1
ATOM 727 N N . VAL A 1 92 ? -0.312 -4.904 7.021 1.00 96.38 92 VAL A N 1
ATOM 728 C CA . VAL A 1 92 ? 1.126 -4.933 6.754 1.00 96.38 92 VAL A CA 1
ATOM 729 C C . VAL A 1 92 ? 1.419 -6.022 5.730 1.00 96.38 92 VAL A C 1
ATOM 731 O O . VAL A 1 92 ? 0.968 -7.158 5.881 1.00 96.38 92 VAL A O 1
ATOM 734 N N . ARG A 1 93 ? 2.142 -5.670 4.666 1.00 96.25 93 ARG A N 1
ATOM 735 C CA . ARG A 1 93 ? 2.595 -6.596 3.627 1.00 96.25 93 ARG A CA 1
ATOM 736 C C . ARG A 1 93 ? 3.725 -7.459 4.180 1.00 96.25 93 ARG A C 1
ATOM 738 O O . ARG A 1 93 ? 4.684 -6.936 4.744 1.00 96.25 93 ARG A O 1
ATOM 745 N N . LEU A 1 94 ? 3.609 -8.767 3.991 1.00 95.12 94 LEU A N 1
ATOM 746 C CA . LEU A 1 94 ? 4.573 -9.769 4.437 1.00 95.12 94 LEU A CA 1
ATOM 747 C C . LEU A 1 94 ? 5.414 -10.274 3.261 1.00 95.12 94 LEU A C 1
ATOM 749 O O . LEU A 1 94 ? 4.970 -10.236 2.114 1.00 95.12 94 LEU A O 1
ATOM 753 N N . GLY A 1 95 ? 6.616 -10.772 3.552 1.00 94.00 95 GLY A N 1
ATOM 754 C CA . GLY A 1 95 ? 7.474 -11.434 2.562 1.00 94.00 95 GLY A CA 1
ATOM 755 C C . GLY A 1 95 ? 8.145 -10.500 1.551 1.00 94.00 95 GLY A C 1
ATOM 756 O O . GLY A 1 95 ? 8.682 -10.981 0.558 1.00 94.00 95 GLY A O 1
ATOM 757 N N . ILE A 1 96 ? 8.130 -9.178 1.771 1.00 93.25 96 ILE A N 1
ATOM 758 C CA . ILE A 1 96 ? 8.877 -8.252 0.909 1.00 93.25 96 ILE A CA 1
ATOM 759 C C . ILE A 1 96 ? 10.375 -8.500 1.110 1.00 93.25 96 ILE A C 1
ATOM 761 O O . ILE A 1 96 ? 10.913 -8.316 2.203 1.00 93.25 96 ILE A O 1
ATOM 765 N N . THR A 1 97 ? 11.060 -8.863 0.032 1.00 92.06 97 THR A N 1
ATOM 766 C CA . THR A 1 97 ? 12.522 -8.989 -0.019 1.00 92.06 97 THR A CA 1
ATOM 767 C C . THR A 1 97 ? 13.057 -8.292 -1.268 1.00 92.06 97 THR A C 1
ATOM 769 O O . THR A 1 97 ? 12.279 -7.862 -2.114 1.00 92.06 97 THR A O 1
ATOM 772 N N . GLU A 1 98 ? 14.378 -8.180 -1.405 1.00 88.81 98 GLU A N 1
ATOM 773 C CA . GLU A 1 98 ? 15.002 -7.613 -2.613 1.00 88.81 98 GLU A CA 1
ATOM 774 C C . GLU A 1 98 ? 14.638 -8.416 -3.874 1.00 88.81 98 GLU A C 1
ATOM 776 O O . GLU A 1 98 ? 14.365 -7.832 -4.914 1.00 88.81 98 GLU A O 1
ATOM 781 N N . ASN A 1 99 ? 14.537 -9.746 -3.751 1.00 91.00 99 ASN A N 1
ATOM 782 C CA . ASN A 1 99 ? 14.167 -10.657 -4.845 1.00 91.00 99 ASN A CA 1
ATOM 783 C C . ASN A 1 99 ? 12.652 -10.915 -4.942 1.00 91.00 99 ASN A C 1
ATOM 785 O O . ASN A 1 99 ? 12.201 -11.636 -5.827 1.00 91.00 99 ASN A O 1
ATOM 789 N N . ASN A 1 100 ? 11.868 -10.389 -3.999 1.00 92.62 100 ASN A N 1
ATOM 790 C CA . ASN A 1 100 ? 10.411 -10.471 -3.992 1.00 92.62 100 ASN A CA 1
ATOM 791 C C . ASN A 1 100 ? 9.830 -9.129 -3.513 1.00 92.62 100 ASN A C 1
ATOM 793 O O . ASN A 1 100 ? 9.315 -9.039 -2.392 1.00 92.62 100 ASN A O 1
ATOM 797 N N . PRO A 1 101 ? 9.932 -8.061 -4.323 1.00 91.50 101 PRO A N 1
ATOM 798 C CA . PRO A 1 101 ? 9.501 -6.724 -3.918 1.00 91.50 101 PRO A CA 1
ATOM 799 C C . PRO A 1 101 ? 7.975 -6.597 -3.792 1.00 91.50 101 PRO A C 1
ATOM 801 O O . PRO A 1 101 ? 7.479 -5.709 -3.096 1.00 91.50 101 PRO A O 1
ATOM 804 N N . ILE A 1 102 ? 7.219 -7.498 -4.429 1.00 93.19 102 ILE A N 1
ATOM 805 C CA . ILE A 1 102 ? 5.756 -7.576 -4.328 1.00 93.19 102 ILE A CA 1
ATOM 806 C C . ILE A 1 102 ? 5.333 -8.166 -2.971 1.00 93.19 102 ILE A C 1
ATOM 808 O O . ILE A 1 102 ? 4.258 -7.844 -2.453 1.00 93.19 102 ILE A O 1
ATOM 812 N N . GLY A 1 103 ? 6.172 -9.011 -2.369 1.00 94.06 103 GLY A N 1
ATOM 813 C CA . GLY A 1 103 ? 5.859 -9.771 -1.164 1.00 94.06 103 GLY A CA 1
ATOM 814 C C . GLY A 1 103 ? 4.811 -10.856 -1.407 1.00 94.06 103 GLY A C 1
ATOM 815 O O . GLY A 1 103 ? 4.368 -11.090 -2.531 1.00 94.06 103 GLY A O 1
ATOM 816 N N . GLU A 1 104 ? 4.352 -11.491 -0.336 1.00 94.75 104 GLU A N 1
ATOM 817 C CA . GLU A 1 104 ? 3.576 -12.735 -0.409 1.00 94.75 104 GLU A CA 1
ATOM 818 C C . GLU A 1 104 ? 2.156 -12.534 0.121 1.00 94.75 104 GLU A C 1
ATOM 820 O O . GLU A 1 104 ? 1.186 -12.696 -0.622 1.00 94.75 104 GLU A O 1
ATOM 825 N N . ASP A 1 105 ? 2.018 -12.040 1.352 1.00 95.94 105 ASP A N 1
ATOM 826 C CA . ASP A 1 105 ? 0.728 -11.994 2.050 1.00 95.94 105 ASP A CA 1
ATOM 827 C C . ASP A 1 105 ? 0.498 -10.677 2.820 1.00 95.94 105 ASP A C 1
ATOM 829 O O . ASP A 1 105 ? 1.260 -9.716 2.687 1.00 95.94 105 ASP A O 1
ATOM 833 N N . TRP A 1 106 ? -0.598 -10.593 3.571 1.00 97.38 106 TRP A N 1
ATOM 834 C CA . TRP A 1 106 ? -0.993 -9.467 4.405 1.00 97.38 106 TRP A CA 1
ATOM 835 C C . TRP A 1 106 ? -1.329 -9.936 5.823 1.00 97.38 106 TRP A C 1
ATOM 837 O O . TRP A 1 106 ? -2.171 -10.810 6.004 1.00 97.38 106 TRP A O 1
ATOM 847 N N . SER A 1 107 ? -0.772 -9.275 6.837 1.00 97.44 107 SER A N 1
ATOM 848 C CA . SER A 1 107 ? -1.318 -9.322 8.200 1.00 97.44 107 SER A CA 1
ATOM 849 C C . SER A 1 107 ? -2.216 -8.112 8.424 1.00 97.44 107 SER A C 1
ATOM 851 O O . SER A 1 107 ? -1.820 -7.004 8.072 1.00 97.44 107 SER A O 1
ATOM 853 N N . CYS A 1 108 ? -3.422 -8.290 8.967 1.00 97.19 108 CYS A N 1
ATOM 854 C CA . CYS A 1 108 ? -4.446 -7.243 8.993 1.00 97.19 108 CYS A CA 1
ATOM 855 C C . CYS A 1 108 ? -5.165 -7.125 10.344 1.00 97.19 108 CYS A C 1
ATOM 857 O O . CYS A 1 108 ? -5.451 -8.126 10.994 1.00 97.19 108 CYS A O 1
ATOM 859 N 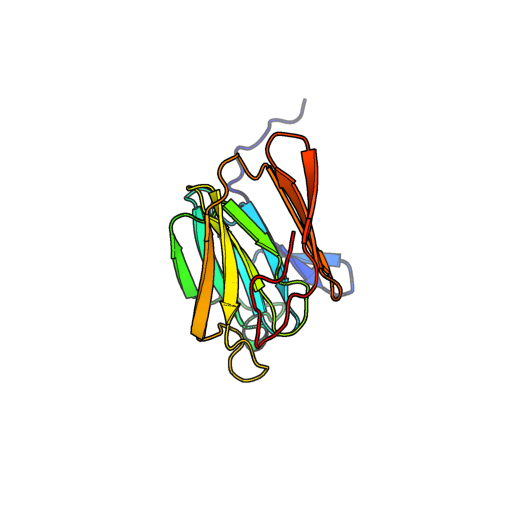N . GLN A 1 109 ? -5.556 -5.899 10.703 1.00 96.75 109 GLN A N 1
ATOM 860 C CA . GLN A 1 109 ? -6.403 -5.583 11.852 1.00 96.75 109 GLN A CA 1
ATOM 861 C C . GLN A 1 109 ? -7.472 -4.556 11.464 1.00 96.75 109 GLN A C 1
ATOM 863 O O . GLN A 1 109 ? -7.172 -3.516 10.877 1.00 96.75 109 GLN A O 1
ATOM 868 N N . VAL A 1 110 ? -8.729 -4.843 11.805 1.00 96.88 110 VAL A N 1
ATOM 869 C CA . VAL A 1 110 ? -9.854 -3.924 11.582 1.00 96.88 110 VAL A CA 1
ATOM 870 C C . VAL A 1 110 ? -9.855 -2.847 12.668 1.00 96.88 110 VAL A C 1
ATOM 872 O O . VAL A 1 110 ? -9.768 -3.170 13.852 1.00 96.88 110 VAL A O 1
ATOM 875 N N . SER A 1 111 ? -9.958 -1.580 12.270 1.00 95.88 111 SER A N 1
ATOM 876 C CA . SER A 1 111 ? -10.208 -0.462 13.182 1.00 95.88 111 SER A CA 1
ATOM 877 C C . SER A 1 111 ? -11.707 -0.312 13.445 1.00 95.88 111 SER A C 1
ATOM 879 O O . SER A 1 111 ? -12.521 -0.474 12.537 1.00 95.88 111 SER A O 1
ATOM 881 N N . SER A 1 112 ? -12.079 0.031 14.678 1.00 94.62 112 SER A N 1
ATOM 882 C CA . SER A 1 112 ? -13.462 0.380 15.037 1.00 94.62 112 SER A CA 1
ATOM 883 C C . SER A 1 112 ? -13.878 1.766 14.538 1.00 94.62 112 SER A C 1
ATOM 885 O O . SER A 1 112 ? -15.065 2.071 14.482 1.00 94.62 112 SER A O 1
ATOM 887 N N . GLU A 1 113 ? -12.904 2.602 14.182 1.00 96.75 113 GLU A N 1
ATOM 888 C CA . GLU A 1 113 ? -13.096 3.981 13.744 1.00 96.75 113 GLU A CA 1
ATOM 889 C C . GLU A 1 113 ? -12.375 4.256 12.422 1.00 96.75 113 GLU A C 1
ATOM 891 O O . GLU A 1 113 ? -11.426 3.563 12.043 1.00 96.75 113 GLU A O 1
ATOM 896 N N . THR A 1 114 ? -12.811 5.307 11.728 1.00 96.94 114 THR A N 1
ATOM 897 C CA . THR A 1 114 ? -12.249 5.712 10.439 1.00 96.94 114 THR A CA 1
ATOM 898 C C . THR A 1 114 ? -10.782 6.105 10.564 1.00 96.94 114 THR A C 1
ATOM 900 O O . THR A 1 114 ? -10.445 7.056 11.270 1.00 96.94 114 THR A O 1
ATOM 903 N N . ILE A 1 115 ? -9.928 5.440 9.790 1.00 96.50 115 ILE A N 1
ATOM 904 C CA . ILE A 1 115 ? -8.530 5.810 9.589 1.00 96.50 115 ILE A CA 1
ATOM 905 C C . ILE A 1 115 ? -8.477 6.878 8.489 1.00 96.50 115 ILE A C 1
ATOM 907 O O . ILE A 1 115 ? -8.784 6.620 7.318 1.00 96.50 115 ILE A O 1
ATOM 911 N N . GLN A 1 116 ? -8.114 8.095 8.879 1.00 95.19 116 GLN A N 1
ATOM 912 C CA . GLN A 1 116 ? -8.101 9.288 8.030 1.00 95.19 116 GLN A CA 1
ATOM 913 C C . GLN A 1 116 ? -6.753 9.511 7.342 1.00 95.19 116 GLN A C 1
ATOM 915 O O . GLN A 1 116 ? -6.716 10.073 6.252 1.00 95.19 116 GLN A O 1
ATOM 920 N N . HIS A 1 117 ? -5.656 9.094 7.974 1.00 91.88 117 HIS A N 1
ATOM 921 C CA . HIS A 1 117 ? -4.308 9.185 7.420 1.00 91.88 117 HIS A CA 1
ATOM 922 C C . HIS A 1 117 ? -3.393 8.157 8.090 1.00 91.88 117 HIS A C 1
ATOM 924 O O . HIS A 1 117 ? -3.641 7.762 9.231 1.00 91.88 117 HIS A O 1
ATOM 930 N N . LEU A 1 118 ? -2.328 7.760 7.396 1.00 93.81 118 LEU A N 1
ATOM 931 C CA . LEU A 1 118 ? -1.293 6.851 7.882 1.00 93.81 118 LEU A CA 1
ATOM 932 C C . LEU A 1 118 ? 0.073 7.321 7.371 1.00 93.81 118 LEU A C 1
ATOM 934 O O . LEU A 1 118 ? 0.190 7.726 6.218 1.00 93.81 118 LEU A O 1
ATOM 938 N N . SER A 1 119 ? 1.088 7.261 8.225 1.00 92.75 119 SER A N 1
ATOM 939 C CA . SER A 1 119 ? 2.489 7.474 7.865 1.00 92.75 119 SER A CA 1
ATOM 940 C C . SER A 1 119 ? 3.359 6.573 8.733 1.00 92.75 119 SER A C 1
ATOM 942 O O . SER A 1 119 ? 3.180 6.531 9.951 1.00 92.75 119 SER A O 1
ATOM 944 N N . CYS A 1 120 ? 4.273 5.832 8.119 1.00 92.56 120 CYS A N 1
ATOM 945 C CA . CYS A 1 120 ? 5.088 4.835 8.797 1.00 92.56 120 CYS A CA 1
ATOM 946 C C . CYS A 1 120 ? 6.577 5.116 8.613 1.00 92.56 120 CYS A C 1
ATOM 948 O O . CYS A 1 120 ? 7.036 5.517 7.551 1.00 92.56 120 CYS A O 1
ATOM 950 N N . GLY A 1 121 ? 7.340 4.874 9.672 1.00 89.38 121 GLY A N 1
ATOM 951 C CA . GLY A 1 121 ? 8.793 4.912 9.674 1.00 89.38 121 GLY A CA 1
ATOM 952 C C . GLY A 1 121 ? 9.370 3.624 10.247 1.00 89.38 121 GLY A C 1
ATOM 953 O O . GLY A 1 121 ? 8.659 2.678 10.581 1.00 89.38 121 GLY A O 1
ATOM 954 N N . VAL A 1 122 ? 10.692 3.599 10.402 1.00 86.44 122 VAL A N 1
ATOM 955 C CA . VAL A 1 122 ? 11.417 2.412 10.884 1.00 86.44 122 VAL A CA 1
ATOM 956 C C . VAL A 1 122 ? 11.039 1.987 12.309 1.00 86.44 122 VAL A C 1
ATOM 958 O O . VAL A 1 122 ? 11.212 0.824 12.656 1.00 86.44 122 VAL A O 1
ATOM 961 N N . THR A 1 123 ? 10.523 2.902 13.136 1.00 87.94 123 THR A N 1
ATOM 962 C CA . THR A 1 123 ? 10.165 2.640 14.541 1.00 87.94 123 THR A CA 1
ATOM 963 C C . THR A 1 123 ? 8.683 2.339 14.764 1.00 87.94 123 THR A C 1
ATOM 965 O O . THR A 1 123 ? 8.316 1.879 15.845 1.00 87.94 123 THR A O 1
ATOM 968 N N . GLY A 1 124 ? 7.820 2.598 13.779 1.00 92.00 124 GLY A N 1
ATOM 969 C CA . GLY A 1 124 ? 6.377 2.481 13.950 1.00 92.00 124 GLY A CA 1
ATOM 970 C C . GLY A 1 124 ? 5.576 3.322 12.964 1.00 92.00 124 GLY A C 1
ATOM 971 O O . GLY A 1 124 ? 6.122 3.908 12.031 1.00 92.00 124 GLY A O 1
ATOM 972 N N . CYS A 1 125 ? 4.269 3.392 13.194 1.00 94.81 125 CYS A N 1
ATOM 973 C CA . CYS A 1 125 ? 3.318 4.095 12.343 1.00 94.81 125 CYS A CA 1
ATOM 974 C C . CYS A 1 125 ? 2.491 5.095 13.143 1.00 94.81 125 CYS A C 1
ATOM 976 O O . CYS A 1 125 ? 1.905 4.745 14.165 1.00 94.81 125 CYS A O 1
ATOM 978 N N . PHE A 1 126 ? 2.373 6.314 12.632 1.00 95.75 126 PHE A N 1
ATOM 979 C CA . PHE A 1 126 ? 1.390 7.281 13.097 1.00 95.75 126 PHE A CA 1
ATOM 980 C C . PHE A 1 126 ? 0.142 7.219 12.223 1.00 95.75 126 PHE A C 1
ATOM 982 O O . PHE A 1 126 ? 0.227 7.147 10.995 1.00 95.75 126 PHE A O 1
ATOM 989 N N . ALA A 1 127 ? -1.025 7.279 12.854 1.00 95.50 127 ALA A N 1
ATOM 990 C CA . ALA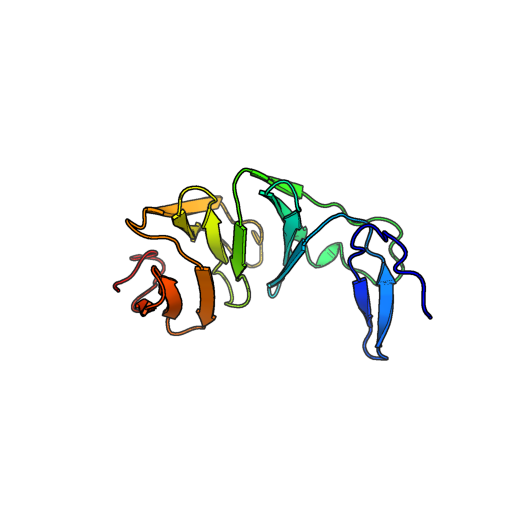 A 1 127 ? -2.301 7.322 12.158 1.00 95.50 127 ALA A CA 1
ATOM 991 C C . ALA A 1 127 ? -3.242 8.325 12.818 1.00 95.50 127 ALA A C 1
ATOM 993 O O . ALA A 1 127 ? -3.202 8.513 14.032 1.00 95.50 127 ALA A O 1
ATOM 994 N N . ILE A 1 128 ? -4.112 8.937 12.018 1.00 96.44 128 ILE A N 1
ATOM 995 C CA . ILE A 1 128 ? -5.250 9.692 12.543 1.00 96.44 128 ILE A CA 1
ATOM 996 C C . ILE A 1 128 ? -6.469 8.779 12.463 1.00 96.44 128 ILE A C 1
ATOM 998 O O . ILE A 1 128 ? -6.882 8.404 11.364 1.00 96.44 128 ILE A O 1
ATOM 1002 N N . ILE A 1 129 ? -7.021 8.406 13.613 1.00 96.56 129 ILE A N 1
ATOM 1003 C CA . ILE A 1 129 ? -8.154 7.486 13.743 1.00 96.56 129 ILE A CA 1
ATOM 1004 C C . ILE A 1 129 ? -9.242 8.212 14.531 1.00 96.56 129 ILE A C 1
ATOM 1006 O O . ILE A 1 129 ? -8.964 8.746 15.599 1.00 96.56 129 ILE A O 1
ATOM 1010 N N . GLY A 1 130 ? -10.434 8.361 13.947 1.00 96.62 130 GLY A N 1
ATOM 1011 C CA . GLY A 1 130 ? -11.527 9.120 14.578 1.00 96.62 130 GLY A CA 1
ATOM 1012 C C . GLY A 1 130 ? -11.202 10.586 14.895 1.00 96.62 130 GLY A C 1
ATOM 1013 O O . GLY A 1 130 ? -11.873 11.209 15.711 1.00 96.62 130 GLY A O 1
ATOM 1014 N N . GLY A 1 131 ? -10.173 11.156 14.259 1.00 96.50 131 GLY A N 1
ATOM 1015 C CA . GLY A 1 131 ? -9.671 12.504 14.549 1.00 96.50 131 GLY A CA 1
ATOM 1016 C C . GLY A 1 131 ? -8.626 12.575 15.669 1.00 96.50 131 GLY A C 1
ATOM 1017 O O . GLY A 1 131 ? -8.161 13.668 15.986 1.00 96.50 131 GLY A O 1
ATOM 1018 N N . ILE A 1 132 ? -8.221 11.440 16.242 1.00 97.06 132 ILE A N 1
ATOM 1019 C CA . ILE A 1 132 ? -7.191 11.340 17.280 1.00 97.06 132 ILE A CA 1
ATOM 1020 C C . ILE A 1 132 ? -5.894 10.814 16.659 1.00 97.06 132 ILE A C 1
ATOM 1022 O O . ILE A 1 132 ? -5.916 9.966 15.768 1.00 97.06 132 ILE A O 1
ATOM 1026 N N . LEU A 1 133 ? -4.749 11.328 17.114 1.00 96.69 133 LEU A N 1
ATOM 1027 C CA . LEU A 1 133 ? -3.435 10.824 16.719 1.00 96.69 133 LEU A CA 1
ATOM 1028 C C . LEU A 1 133 ? -3.086 9.566 17.526 1.00 96.69 133 LEU A C 1
ATOM 1030 O O . LEU A 1 133 ? -3.029 9.612 18.752 1.00 96.69 133 LEU A O 1
ATOM 1034 N N . HIS A 1 134 ? -2.786 8.474 16.829 1.00 96.31 134 HIS A N 1
ATOM 1035 C CA . HIS A 1 134 ? -2.314 7.211 17.395 1.00 96.31 134 HIS A CA 1
ATOM 1036 C C . HIS A 1 134 ? -0.891 6.912 16.929 1.00 96.31 134 HIS A C 1
ATOM 1038 O O . HIS A 1 134 ? -0.516 7.269 15.809 1.00 96.31 134 HIS A O 1
ATOM 1044 N N . PHE A 1 135 ? -0.125 6.208 17.762 1.00 95.94 135 PHE A N 1
ATOM 1045 C CA . PHE A 1 135 ? 1.206 5.714 17.425 1.00 95.94 135 PHE A CA 1
ATOM 1046 C C . PHE A 1 135 ? 1.286 4.212 17.669 1.00 95.94 135 PHE A C 1
ATOM 1048 O O . PHE A 1 135 ? 1.202 3.763 18.801 1.00 95.94 135 PHE A O 1
ATOM 1055 N N . ARG A 1 136 ? 1.482 3.441 16.604 1.00 94.38 136 ARG A N 1
ATOM 1056 C CA . ARG A 1 136 ? 1.674 1.996 16.664 1.00 94.38 136 ARG A CA 1
ATOM 1057 C C . ARG A 1 136 ? 3.162 1.670 16.615 1.00 94.38 136 ARG A C 1
ATOM 1059 O O . ARG A 1 136 ? 3.845 2.066 15.673 1.00 94.38 136 ARG A O 1
ATOM 1066 N N . GLN A 1 137 ? 3.647 0.917 17.591 1.00 94.81 137 GLN A N 1
ATOM 1067 C CA . GLN A 1 137 ? 5.051 0.544 17.772 1.00 94.81 137 GLN A CA 1
ATOM 1068 C C . GLN A 1 137 ? 5.235 -0.974 17.844 1.00 94.81 137 GLN A C 1
ATOM 1070 O O . GLN A 1 137 ? 4.269 -1.729 17.892 1.00 94.81 137 GLN A O 1
ATOM 1075 N N . GLY A 1 138 ? 6.484 -1.442 17.848 1.00 93.19 138 GLY A N 1
ATOM 1076 C CA . GLY A 1 138 ? 6.784 -2.875 17.977 1.00 93.19 138 GLY A CA 1
ATOM 1077 C C . GLY A 1 138 ? 6.461 -3.703 16.729 1.00 93.19 138 GLY A C 1
ATOM 1078 O O . GLY A 1 138 ? 6.362 -4.921 16.816 1.00 93.19 138 GLY A O 1
ATOM 1079 N N . ILE A 1 139 ? 6.315 -3.057 15.569 1.00 93.00 139 ILE A N 1
ATOM 1080 C CA . ILE A 1 139 ? 6.076 -3.728 14.288 1.00 93.00 139 ILE A CA 1
ATOM 1081 C C . ILE A 1 139 ? 7.344 -4.491 13.877 1.00 93.00 139 ILE A C 1
ATOM 1083 O O . ILE A 1 139 ? 8.342 -3.900 13.460 1.00 93.00 139 ILE A O 1
ATOM 1087 N N . THR A 1 140 ? 7.300 -5.817 13.952 1.00 91.50 140 THR A N 1
ATOM 1088 C CA . THR A 1 140 ? 8.407 -6.730 13.619 1.00 91.50 140 THR A CA 1
ATOM 1089 C C . THR A 1 140 ? 7.949 -7.782 12.612 1.00 91.50 140 THR A C 1
ATOM 1091 O O . THR A 1 140 ? 6.809 -7.756 12.167 1.00 91.50 140 THR A O 1
ATOM 1094 N N . ASP A 1 141 ? 8.830 -8.683 12.186 1.00 87.06 141 ASP A N 1
ATOM 1095 C CA . ASP A 1 141 ? 8.426 -9.751 11.260 1.00 87.06 141 ASP A CA 1
ATOM 1096 C C . ASP A 1 141 ? 7.670 -10.872 11.998 1.00 87.06 141 ASP A C 1
ATOM 1098 O O . ASP A 1 141 ? 6.779 -11.495 11.428 1.00 87.06 141 ASP A O 1
ATOM 1102 N N . SER A 1 142 ? 7.962 -11.075 13.290 1.00 91.31 142 SER A N 1
ATOM 1103 C CA . SER A 1 142 ? 7.229 -11.992 14.176 1.00 91.31 142 SER A CA 1
ATOM 1104 C C . SER A 1 142 ? 5.942 -11.396 14.755 1.00 91.31 142 SER A C 1
ATOM 1106 O O . SER A 1 142 ? 5.022 -12.140 15.079 1.00 91.31 142 SER A O 1
ATOM 1108 N N . ASP A 1 143 ? 5.874 -10.070 14.893 1.00 94.06 143 ASP A N 1
ATOM 1109 C CA . ASP A 1 143 ? 4.676 -9.321 15.288 1.00 94.06 143 ASP A CA 1
ATOM 1110 C C . ASP A 1 143 ? 4.412 -8.196 14.268 1.00 94.06 143 ASP A C 1
ATOM 1112 O O . ASP A 1 143 ? 4.769 -7.035 14.496 1.00 94.06 143 ASP A O 1
ATOM 1116 N N . PRO A 1 144 ? 3.831 -8.528 13.102 1.00 92.50 144 PRO A N 1
ATOM 1117 C CA . PRO A 1 144 ? 3.654 -7.583 12.002 1.00 92.50 144 PRO A CA 1
ATOM 1118 C C . PRO A 1 144 ? 2.614 -6.503 12.280 1.00 92.50 144 PRO A C 1
ATOM 1120 O O . PRO A 1 144 ? 2.560 -5.525 11.543 1.00 92.50 144 PRO A O 1
ATOM 1123 N N . LEU A 1 145 ? 1.786 -6.650 13.314 1.00 94.12 145 LEU A N 1
ATOM 1124 C CA . LEU A 1 145 ? 0.827 -5.621 13.701 1.00 94.12 145 LEU A CA 1
ATOM 1125 C C . LEU A 1 145 ? 1.354 -4.784 14.866 1.00 94.12 145 LEU A C 1
ATOM 1127 O O . LEU A 1 145 ? 0.946 -3.632 14.986 1.00 94.12 145 LEU A O 1
ATOM 1131 N N . GLY A 1 146 ? 2.274 -5.294 15.682 1.00 92.31 146 GLY A N 1
ATOM 1132 C CA . GLY A 1 146 ? 2.780 -4.559 16.833 1.00 92.31 146 GLY A CA 1
ATOM 1133 C C . GLY A 1 146 ? 1.655 -4.158 17.793 1.00 92.31 146 GLY A C 1
ATOM 1134 O O . GLY A 1 146 ? 0.581 -4.760 17.832 1.00 92.31 146 GLY A O 1
ATOM 1135 N N . GLN A 1 147 ? 1.887 -3.084 18.542 1.00 88.62 147 GLN A N 1
ATOM 1136 C CA . GLN A 1 147 ? 1.004 -2.582 19.595 1.00 88.62 147 GLN A CA 1
ATOM 1137 C C . GLN A 1 147 ? 0.643 -1.112 19.345 1.00 88.62 147 GLN A C 1
ATOM 1139 O O . GLN A 1 147 ? 1.467 -0.368 18.813 1.00 88.62 147 GLN A O 1
ATOM 1144 N N . VAL A 1 148 ? -0.577 -0.706 19.711 1.00 81.19 148 VAL A N 1
ATOM 1145 C CA . VAL A 1 148 ? -1.069 0.691 19.645 1.00 81.19 148 VAL A CA 1
ATOM 1146 C C . VAL A 1 148 ? -0.813 1.408 20.961 1.00 81.19 148 VAL A C 1
ATOM 1148 O O . VAL A 1 148 ? -0.937 0.739 22.009 1.00 81.19 148 VAL A O 1
#

Solvent-accessible surface area (backbone atoms only — not comparable to full-atom values): 8585 Å² total; per-residue (Å²): 136,82,78,81,71,90,65,75,52,70,39,69,48,68,50,101,86,66,52,77,41,76,56,73,57,60,50,77,45,72,32,63,32,97,49,26,40,38,33,25,25,86,82,18,32,33,32,38,34,54,44,91,57,67,52,93,90,58,95,64,59,79,70,42,80,76,50,72,50,36,76,48,69,43,28,70,33,84,62,40,34,38,36,31,30,73,78,31,28,42,31,28,44,34,68,32,40,95,93,32,61,85,35,76,51,71,50,74,49,75,49,98,47,59,66,78,48,75,52,62,54,93,72,31,33,43,32,29,42,72,85,41,84,46,61,31,31,67,61,39,92,91,37,59,76,43,46,111

Secondary structure (DSSP, 8-state):
-----------EEE-TT--EEE----EEEEEEETTEEEEEETTSEEEEEEGGG--TT-S---PEEEEE-EEEEE--STT-EEEEETTSEEEEE---BTTBTT-S-EEEEE-SS-EEEEEEETTEEEEEETTEEEEEE---SSSSS-B-

Sequence (148 aa):
MFAKRNSIPNMFMLDSTGKEQNLNGVLNILSVAPHAVWGITSSFRLYVVEQEYLAFGSDHVPWTKVGNGYKFLDFSVPRKGFVVKTNETFCVRLGITENNPIGEDWSCQVSSETIQHLSCGVTGCFAIIGGILHFRQGITDSDPLGQV

InterPro domains:
  IPR006624 Beta-propeller repeat TECPR [PF19193] (21-119)

Foldseek 3Di:
DDDPDPDQDWDWDADPVRDTDTQDDAFPDWEDAPFWIWTAHPQQWIWIFTCVQDDPPDPHTDIDTDGGFWDDKYRHEHQWIWTAGVQQKIWIAAQCDNVRNVGDDIDIDHDPFDWPDWDADPAFIWTQTNNDIDTFGPCDNVRNRGGD

pLDDT: mean 87.71, std 13.95, range [30.58, 97.75]

Radius of gyration: 16.32 Å; Cα contacts (8 Å, |Δi|>4): 326; chains: 1; bounding box: 32×46×43 Å

Mean predicted aligned error: 5.82 Å

Organism: Paramuricea clavata (NCBI:txid317549)

Nearest PDB structures (foldseek):
  4rus-assembly3_E  TM=8.307E-01  e=1.412E-06  Cyprinus carpio
  9djx-assembly1_B  TM=6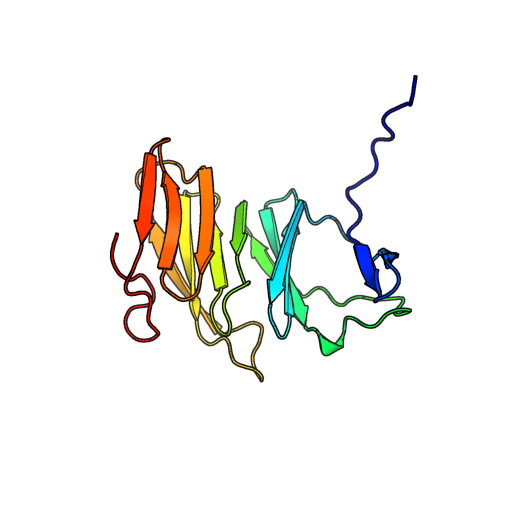.162E-01  e=2.489E-02  Homo sapiens
  4ci3-assembly1_A  TM=6.613E-01  e=6.831E-02  Homo sapiens
  8u17-assembly2_E  TM=6.265E-01  e=5.825E-02  Homo sapiens
  9djt-assembly2_E  TM=5.946E-01  e=8.910E-02  Homo sapiens